Protein AF-A0A523BML7-F1 (afdb_monomer_lite)

Foldseek 3Di:
DWKDAPNDIDDDDAWEEDPPDPADDPVPPQFGCDWDQPDPDPPRTDNGYGPDHCVRMGDDPPDD

Structure (mmCIF, N/CA/C/O backbone):
data_AF-A0A523BML7-F1
#
_entry.id   AF-A0A523BML7-F1
#
loop_
_atom_site.group_PDB
_atom_site.id
_atom_site.type_symbol
_atom_site.label_atom_id
_atom_site.label_alt_id
_atom_site.label_comp_id
_atom_site.label_asym_id
_atom_site.label_entity_id
_atom_site.label_seq_id
_atom_site.pdbx_PDB_ins_code
_atom_site.Cartn_x
_atom_site.Cartn_y
_atom_site.Cartn_z
_atom_site.occupancy
_atom_site.B_iso_or_equiv
_atom_site.auth_seq_id
_atom_site.auth_comp_id
_atom_site.auth_asym_id
_atom_site.auth_atom_id
_atom_site.pdbx_PDB_model_num
ATOM 1 N N . MET A 1 1 ? 2.546 5.340 11.312 1.00 81.69 1 MET A N 1
ATOM 2 C CA . MET A 1 1 ? 1.214 5.756 10.829 1.00 81.69 1 MET A CA 1
ATOM 3 C C . MET A 1 1 ? 0.253 4.619 11.130 1.00 81.69 1 MET A C 1
ATOM 5 O O . MET A 1 1 ? 0.683 3.471 11.050 1.00 81.69 1 MET A O 1
ATOM 9 N N . VAL A 1 2 ? -0.994 4.903 11.491 1.00 90.31 2 VAL A N 1
ATOM 10 C CA . VAL A 1 2 ? -2.039 3.874 11.572 1.00 90.31 2 VAL A CA 1
ATOM 11 C C . VAL A 1 2 ? -2.910 4.014 10.328 1.00 90.31 2 VAL A C 1
ATOM 13 O O . VAL A 1 2 ? -3.158 5.128 9.864 1.00 90.31 2 VAL A O 1
ATOM 16 N N . TYR A 1 3 ? -3.344 2.907 9.747 1.00 91.25 3 TYR A N 1
ATOM 17 C CA . TYR A 1 3 ? -4.287 2.927 8.637 1.00 91.25 3 TYR A CA 1
ATOM 18 C C . TYR A 1 3 ? -5.290 1.787 8.766 1.00 91.25 3 TYR A C 1
ATOM 20 O O . TYR A 1 3 ? -5.014 0.772 9.401 1.00 91.25 3 TYR A O 1
ATOM 28 N N . SER A 1 4 ? -6.470 1.973 8.186 1.00 91.12 4 SER A N 1
ATOM 29 C CA . SER A 1 4 ? -7.483 0.930 8.076 1.00 91.12 4 SER A CA 1
ATOM 30 C C . SER A 1 4 ? -7.557 0.426 6.641 1.00 91.12 4 SER A C 1
ATOM 32 O O . SER A 1 4 ? -7.658 1.239 5.720 1.00 91.12 4 SER A O 1
ATOM 34 N N . TYR A 1 5 ? -7.513 -0.893 6.466 1.00 91.94 5 TYR A N 1
ATOM 35 C CA . TYR A 1 5 ? -7.660 -1.594 5.193 1.00 91.94 5 TYR A CA 1
ATOM 36 C C . TYR A 1 5 ? -8.636 -2.763 5.372 1.00 91.94 5 TYR A C 1
ATOM 38 O O . TYR A 1 5 ? -8.517 -3.543 6.316 1.00 91.94 5 TYR A O 1
ATOM 46 N N . GLU A 1 6 ? -9.658 -2.844 4.513 1.00 90.19 6 GLU A N 1
ATOM 47 C CA . GLU A 1 6 ? -10.743 -3.846 4.586 1.00 90.19 6 GLU A CA 1
ATOM 48 C C . GLU A 1 6 ? -11.385 -4.000 5.986 1.00 90.19 6 GLU A C 1
ATOM 50 O O . GLU A 1 6 ? -11.788 -5.086 6.403 1.00 90.19 6 GLU A O 1
ATOM 55 N N . GLY A 1 7 ? -11.492 -2.896 6.73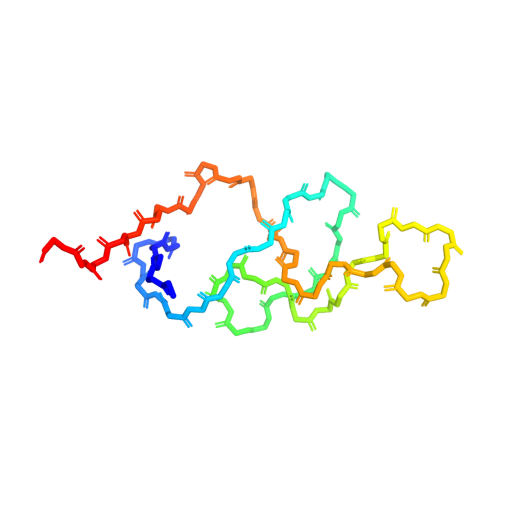3 1.00 87.38 7 GLY A N 1
ATOM 56 C CA . GLY A 1 7 ? -12.085 -2.877 8.075 1.00 87.38 7 GLY A CA 1
ATOM 57 C C . GLY A 1 7 ? -11.162 -3.372 9.194 1.00 87.38 7 GLY A C 1
ATOM 58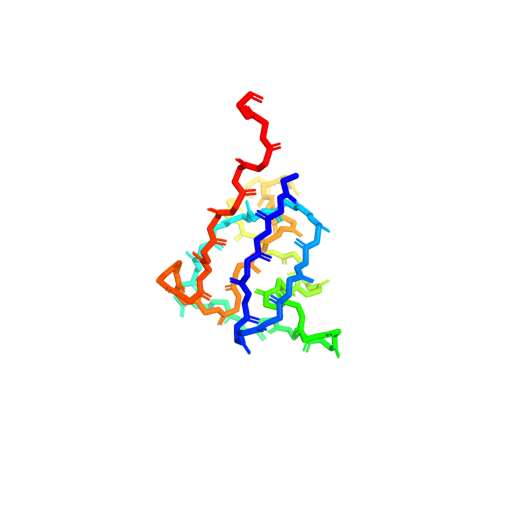 O O . GLY A 1 7 ? -11.612 -3.518 10.331 1.00 87.38 7 GLY A O 1
ATOM 59 N N . ARG A 1 8 ? -9.881 -3.617 8.901 1.00 90.44 8 ARG A N 1
ATOM 60 C CA . ARG A 1 8 ? -8.838 -3.954 9.878 1.00 90.44 8 ARG A CA 1
ATOM 61 C C . ARG A 1 8 ? -7.856 -2.807 10.025 1.00 90.44 8 ARG A C 1
ATOM 63 O O . ARG A 1 8 ? -7.570 -2.111 9.060 1.00 90.44 8 ARG A O 1
ATOM 70 N N . ILE A 1 9 ? -7.336 -2.635 11.235 1.00 91.06 9 ILE A N 1
ATOM 71 C CA . ILE A 1 9 ? -6.381 -1.578 11.559 1.00 91.06 9 ILE A CA 1
ATOM 72 C C . ILE A 1 9 ? -4.969 -2.156 11.528 1.00 91.06 9 ILE A C 1
ATOM 74 O O . ILE A 1 9 ? -4.691 -3.157 12.189 1.00 91.06 9 ILE A O 1
ATOM 78 N N . TYR A 1 10 ? -4.086 -1.483 10.801 1.00 91.31 10 TYR A N 1
ATOM 79 C CA . TYR A 1 10 ? -2.685 -1.831 10.641 1.00 91.31 10 TYR A CA 1
ATOM 80 C C . TYR A 1 10 ? -1.792 -0.645 11.008 1.00 91.31 10 TYR A C 1
ATOM 82 O O . TYR A 1 10 ? -2.171 0.525 10.907 1.00 91.31 10 TYR A O 1
ATOM 90 N N . THR A 1 11 ? -0.576 -0.953 11.446 1.00 90.06 11 THR A N 1
ATOM 91 C CA . THR A 1 11 ? 0.460 0.032 11.762 1.00 90.06 11 THR A CA 1
ATOM 92 C C . THR A 1 11 ? 1.597 -0.120 10.769 1.00 90.06 11 THR A C 1
ATOM 94 O O . THR A 1 11 ? 2.210 -1.182 10.707 1.00 90.06 11 THR A O 1
ATOM 97 N N . GLY A 1 12 ? 1.911 0.933 10.020 1.00 85.81 12 GLY A N 1
ATOM 98 C CA . GLY A 1 12 ? 2.966 0.858 9.014 1.00 85.81 12 GLY A CA 1
ATOM 99 C C . GLY A 1 12 ? 3.148 2.142 8.219 1.00 85.81 12 GLY A C 1
ATOM 100 O O . GLY A 1 12 ? 2.779 3.234 8.670 1.00 85.81 12 GLY A O 1
ATOM 101 N N . HIS A 1 13 ? 3.735 1.989 7.036 1.00 85.12 13 HIS A N 1
ATOM 102 C CA . HIS A 1 13 ? 3.924 3.040 6.043 1.00 85.12 13 HIS A CA 1
ATOM 103 C C . HIS A 1 13 ? 3.121 2.677 4.793 1.00 85.12 13 HIS A C 1
ATOM 105 O O . HIS A 1 13 ? 3.276 1.579 4.277 1.00 85.12 13 HIS A O 1
ATOM 111 N N . LEU A 1 14 ? 2.277 3.590 4.310 1.00 88.44 14 LEU A N 1
ATOM 112 C CA . LEU A 1 14 ? 1.636 3.440 3.004 1.00 88.44 14 LEU A CA 1
ATOM 113 C C . LEU A 1 14 ? 2.554 4.032 1.933 1.00 88.44 14 LEU A C 1
ATOM 115 O O . LEU A 1 14 ? 3.043 5.152 2.105 1.00 88.44 14 LEU A O 1
ATOM 119 N N . GLY A 1 15 ? 2.790 3.285 0.856 1.00 89.56 15 GLY A N 1
ATOM 120 C CA . GLY A 1 15 ? 3.468 3.772 -0.344 1.00 89.56 15 GLY A CA 1
ATOM 121 C C . GLY A 1 15 ? 2.471 4.205 -1.415 1.00 89.56 15 GLY A C 1
ATOM 122 O O . GLY A 1 15 ? 1.414 4.763 -1.109 1.00 89.56 15 GLY A O 1
ATOM 123 N N . ASN A 1 16 ? 2.812 3.969 -2.681 1.00 92.25 16 ASN A N 1
ATOM 124 C CA . ASN A 1 16 ? 2.000 4.395 -3.816 1.00 92.25 16 ASN A CA 1
ATOM 125 C C . ASN A 1 16 ? 1.218 3.234 -4.429 1.00 92.25 16 ASN A C 1
ATOM 127 O O . ASN A 1 16 ? 1.633 2.075 -4.400 1.00 92.25 16 ASN A O 1
ATOM 131 N N . TYR A 1 17 ? 0.080 3.571 -5.032 1.00 93.75 17 TYR A N 1
ATOM 132 C CA . TYR A 1 17 ? -0.644 2.646 -5.891 1.00 93.75 17 TYR A CA 1
ATOM 133 C C . TYR A 1 17 ? -0.069 2.674 -7.307 1.00 93.75 17 TYR A C 1
ATOM 135 O O . TYR A 1 17 ? 0.098 3.740 -7.903 1.00 93.75 17 TYR A O 1
ATOM 143 N N . TRP A 1 18 ? 0.161 1.487 -7.856 1.00 92.88 18 TRP A N 1
ATOM 144 C CA . TRP A 1 18 ? 0.693 1.278 -9.196 1.00 92.88 18 TRP A CA 1
ATOM 145 C C . TRP A 1 18 ? -0.281 0.395 -9.971 1.00 92.88 18 TRP A C 1
ATOM 147 O O . TRP A 1 18 ? -0.555 -0.737 -9.576 1.00 92.88 18 TRP A O 1
ATOM 157 N N . SER A 1 19 ? -0.812 0.900 -11.085 1.00 91.69 19 SER A N 1
ATOM 158 C CA . SER A 1 19 ? -1.851 0.203 -11.859 1.00 91.69 19 SER A CA 1
ATOM 159 C C . SER A 1 19 ? -1.402 -1.140 -12.440 1.00 91.69 19 SER A C 1
ATOM 161 O O . SER A 1 19 ? -2.231 -2.000 -12.723 1.00 91.69 19 SER A O 1
ATOM 163 N N . ASP A 1 20 ? -0.099 -1.312 -12.654 1.00 93.06 20 ASP A N 1
ATOM 164 C CA . ASP A 1 20 ? 0.513 -2.521 -13.198 1.00 93.06 20 ASP A CA 1
ATOM 165 C C . ASP A 1 20 ? 1.193 -3.391 -12.129 1.00 93.06 20 ASP A C 1
ATOM 167 O O . ASP A 1 20 ? 1.753 -4.441 -12.459 1.00 93.06 20 ASP A O 1
ATOM 171 N N . TYR A 1 21 ? 1.097 -3.008 -10.852 1.00 92.75 21 TYR A N 1
ATOM 172 C CA . TYR A 1 21 ? 1.608 -3.819 -9.757 1.00 92.75 21 TYR A CA 1
ATOM 173 C C . TYR A 1 21 ? 0.818 -5.117 -9.619 1.00 92.75 21 TYR A C 1
ATOM 175 O O . TYR A 1 21 ? -0.405 -5.134 -9.494 1.00 92.75 21 TYR A O 1
ATOM 183 N N . LYS A 1 22 ? 1.556 -6.227 -9.656 1.00 89.94 22 LYS A N 1
ATOM 184 C CA . LYS A 1 22 ? 1.038 -7.600 -9.561 1.00 89.94 22 LYS A CA 1
ATOM 185 C C . LYS A 1 22 ? 1.714 -8.385 -8.438 1.00 89.94 22 LYS A C 1
ATOM 187 O O . LYS A 1 22 ? 1.751 -9.613 -8.492 1.00 89.94 22 LYS A O 1
ATOM 192 N N . GLY A 1 23 ? 2.329 -7.686 -7.484 1.00 89.94 23 GLY A N 1
ATOM 193 C CA . GLY A 1 23 ? 2.947 -8.342 -6.341 1.00 89.94 23 GLY A CA 1
ATOM 194 C C . GLY A 1 23 ? 1.903 -8.958 -5.416 1.00 89.94 23 GLY A C 1
ATOM 195 O O . GLY A 1 23 ? 0.708 -8.670 -5.508 1.00 89.94 23 GLY A O 1
ATOM 196 N N . VAL A 1 24 ? 2.374 -9.866 -4.570 1.00 92.44 24 VAL A N 1
ATOM 197 C CA . VAL A 1 24 ? 1.536 -10.617 -3.635 1.00 92.44 24 VAL A CA 1
ATOM 198 C C . VAL A 1 24 ? 1.452 -9.854 -2.316 1.00 92.44 24 VAL A C 1
ATOM 200 O O . VAL A 1 24 ? 2.412 -9.202 -1.921 1.00 92.44 24 VAL A O 1
ATOM 203 N N . ASP A 1 25 ? 0.299 -9.951 -1.666 1.00 93.19 25 ASP A N 1
ATOM 204 C CA . ASP A 1 25 ? 0.068 -9.549 -0.279 1.00 93.19 25 ASP A CA 1
ATOM 205 C C . ASP A 1 25 ? -0.362 -10.812 0.491 1.00 93.19 25 ASP A C 1
ATOM 207 O O . ASP A 1 25 ? -1.530 -11.218 0.485 1.00 93.19 25 ASP A O 1
ATOM 211 N N . GLU A 1 26 ? 0.624 -11.533 1.029 1.00 94.56 26 GLU A N 1
ATOM 212 C CA . GLU A 1 26 ? 0.454 -12.781 1.778 1.00 94.56 26 GLU A CA 1
ATOM 213 C C . GLU A 1 26 ? -0.119 -12.510 3.169 1.00 94.56 26 GLU A C 1
ATOM 215 O O . GLU A 1 26 ? -0.918 -13.298 3.691 1.00 94.56 26 GLU A O 1
ATOM 220 N N . ASN A 1 27 ? 0.282 -11.387 3.763 1.00 92.69 27 ASN A N 1
ATOM 221 C CA . ASN A 1 27 ? -0.087 -11.001 5.117 1.00 92.69 27 ASN A CA 1
ATOM 222 C C . ASN A 1 27 ? -1.488 -10.331 5.185 1.00 92.69 27 ASN A C 1
ATOM 224 O O . ASN A 1 27 ? -2.120 -10.330 6.248 1.00 92.69 27 ASN A O 1
ATOM 228 N N . LYS A 1 28 ? -2.023 -9.888 4.036 1.00 92.56 28 LYS A N 1
ATOM 229 C CA . LYS A 1 28 ? -3.340 -9.259 3.839 1.00 92.56 28 LYS A CA 1
ATOM 230 C C . LYS A 1 28 ? -3.507 -7.938 4.585 1.00 92.56 28 LYS A C 1
ATOM 232 O O . LYS A 1 28 ? -4.605 -7.635 5.075 1.00 92.56 28 LYS A O 1
ATOM 237 N N . ASP A 1 29 ? -2.432 -7.170 4.712 1.00 93.00 29 ASP A N 1
ATOM 238 C CA . ASP A 1 29 ? -2.443 -5.819 5.271 1.00 93.00 29 ASP A CA 1
ATOM 239 C C . ASP A 1 29 ? -2.726 -4.742 4.214 1.00 93.00 29 ASP A C 1
ATOM 241 O O . ASP A 1 29 ? -2.986 -3.588 4.554 1.00 93.00 29 ASP A O 1
ATOM 245 N N . GLY A 1 30 ? -2.792 -5.127 2.938 1.00 92.69 30 GLY A N 1
ATOM 246 C CA . GLY A 1 30 ? -3.012 -4.222 1.822 1.00 92.69 30 GLY A CA 1
ATOM 247 C C . GLY A 1 30 ? -1.722 -3.596 1.289 1.00 92.69 30 GLY A C 1
ATOM 248 O O . GLY A 1 30 ? -1.779 -2.804 0.346 1.00 92.69 30 GLY A O 1
ATOM 249 N N . ILE A 1 31 ? -0.562 -3.929 1.837 1.00 94.06 31 ILE A N 1
ATOM 250 C CA . ILE A 1 31 ? 0.743 -3.565 1.302 1.00 94.06 31 ILE A CA 1
ATOM 251 C C . ILE A 1 31 ? 1.319 -4.806 0.628 1.00 94.06 31 ILE A C 1
ATOM 253 O O . ILE A 1 31 ? 1.302 -5.907 1.162 1.00 94.06 31 ILE A O 1
ATOM 257 N N . GLY A 1 32 ? 1.821 -4.642 -0.586 1.00 94.56 32 GLY A N 1
ATOM 258 C CA . GLY A 1 32 ? 2.440 -5.747 -1.289 1.00 94.56 32 GLY A CA 1
ATOM 259 C C . GLY A 1 32 ? 3.801 -6.113 -0.693 1.00 94.56 32 GLY A C 1
ATOM 260 O O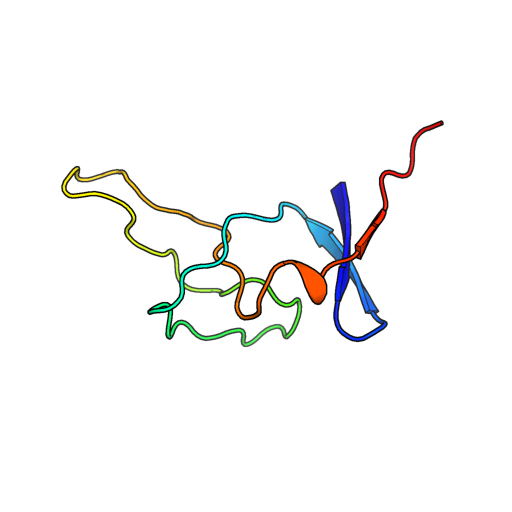 . GLY A 1 32 ? 4.659 -5.247 -0.522 1.00 94.56 32 GLY A O 1
ATOM 261 N N . ASP A 1 33 ? 4.028 -7.405 -0.449 1.00 94.38 33 ASP A N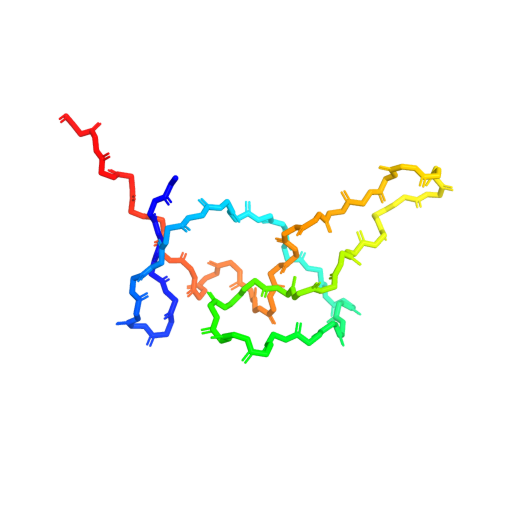 1
ATOM 262 C CA . ASP A 1 33 ? 5.262 -7.951 0.140 1.00 94.38 33 ASP A CA 1
ATOM 263 C C . ASP A 1 33 ? 6.469 -7.867 -0.819 1.00 94.38 33 ASP A C 1
ATOM 265 O O . ASP A 1 33 ? 7.622 -8.063 -0.428 1.00 94.38 33 ASP A O 1
ATOM 269 N N . VAL A 1 34 ? 6.217 -7.579 -2.102 1.00 93.75 34 VAL A N 1
ATOM 270 C CA . VAL A 1 34 ? 7.243 -7.417 -3.140 1.00 93.75 34 VAL A CA 1
ATOM 271 C C . VAL A 1 34 ? 7.381 -5.944 -3.494 1.00 93.75 34 VAL A C 1
ATOM 273 O O . VAL A 1 34 ? 6.410 -5.320 -3.915 1.00 93.75 34 VAL A O 1
ATOM 276 N N . SER A 1 35 ? 8.592 -5.398 -3.414 1.00 92.94 35 SER A N 1
ATOM 277 C CA . SER A 1 35 ? 8.851 -4.018 -3.823 1.00 92.94 35 SER A CA 1
ATOM 278 C C . SER A 1 35 ? 8.577 -3.794 -5.316 1.00 92.94 35 SER A C 1
ATOM 280 O O . SER A 1 35 ? 8.832 -4.651 -6.167 1.00 92.94 35 SER A O 1
ATOM 282 N N . TYR A 1 36 ? 8.049 -2.620 -5.655 1.00 93.12 36 TYR A N 1
ATOM 283 C CA . TYR A 1 36 ? 7.762 -2.228 -7.030 1.00 93.12 36 TYR A CA 1
ATOM 284 C C . TYR A 1 36 ? 8.864 -1.326 -7.582 1.00 93.12 36 TYR A C 1
ATOM 286 O O . TYR A 1 36 ? 9.263 -0.353 -6.948 1.00 93.12 36 TYR A O 1
ATOM 294 N N . ARG A 1 37 ? 9.366 -1.626 -8.783 1.00 92.00 37 ARG A N 1
ATOM 295 C CA . ARG A 1 37 ? 10.407 -0.818 -9.426 1.00 92.00 37 ARG A CA 1
ATOM 296 C C . ARG A 1 37 ? 9.782 0.398 -10.109 1.00 92.00 37 ARG A C 1
ATOM 298 O O . ARG A 1 37 ? 9.134 0.263 -11.138 1.00 92.00 37 ARG A O 1
ATOM 305 N N . VAL A 1 38 ? 10.034 1.584 -9.563 1.00 90.44 38 VAL A N 1
ATOM 306 C CA . VAL A 1 38 ? 9.457 2.855 -10.039 1.00 90.44 38 VAL A CA 1
ATOM 307 C C . VAL A 1 38 ? 10.276 3.470 -11.173 1.00 90.44 38 VAL A C 1
ATOM 309 O O . VAL A 1 38 ? 9.744 4.188 -12.017 1.00 90.44 38 VAL A O 1
ATOM 312 N N 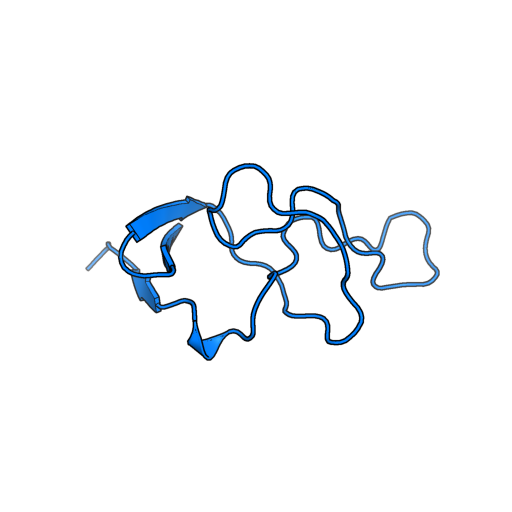. GLY A 1 39 ? 11.585 3.206 -11.200 1.00 87.38 39 GLY A N 1
ATOM 313 C CA . GLY A 1 39 ? 12.517 3.888 -12.092 1.00 87.38 39 GLY A CA 1
ATOM 314 C C . GLY A 1 39 ? 13.524 2.972 -12.776 1.00 87.38 39 GLY A C 1
ATOM 315 O O . GLY A 1 39 ? 13.673 1.790 -12.464 1.00 87.38 39 GLY A O 1
ATOM 316 N N . SER A 1 40 ? 14.254 3.555 -13.728 1.00 84.94 40 SER A N 1
ATOM 317 C CA . SER A 1 40 ? 15.352 2.868 -14.420 1.00 84.94 40 SER A CA 1
ATOM 318 C C . SER A 1 40 ? 16.620 2.776 -13.569 1.00 84.94 40 SER A C 1
ATOM 320 O O . SER A 1 40 ? 17.472 1.930 -13.843 1.00 84.94 40 SER A O 1
ATOM 322 N N . GLU A 1 41 ? 16.742 3.599 -12.527 1.00 91.19 41 GLU A N 1
ATOM 323 C CA . GLU A 1 41 ? 17.886 3.562 -11.620 1.00 91.19 41 GLU A CA 1
ATOM 324 C C . GLU A 1 41 ? 17.853 2.309 -10.741 1.00 91.19 41 GLU A C 1
ATOM 326 O O . GLU A 1 41 ? 16.809 1.682 -10.534 1.00 91.19 41 GLU A O 1
ATOM 331 N N . LYS A 1 42 ? 19.034 1.915 -10.258 1.00 82.00 42 LYS A N 1
ATOM 332 C CA . LYS A 1 42 ? 19.226 0.658 -9.533 1.00 82.00 42 LYS A CA 1
ATOM 333 C C . LYS A 1 42 ? 18.466 0.616 -8.209 1.00 82.00 42 LYS A C 1
ATOM 335 O O . LYS A 1 42 ? 18.103 -0.478 -7.810 1.00 82.00 42 LYS A O 1
ATOM 340 N N . ASP A 1 43 ? 18.206 1.764 -7.586 1.00 86.81 43 ASP A N 1
ATOM 341 C CA . ASP A 1 43 ? 17.651 1.880 -6.231 1.00 86.81 43 ASP A CA 1
ATOM 342 C C . ASP A 1 43 ? 16.264 2.555 -6.204 1.00 86.81 43 ASP A C 1
ATOM 344 O O . ASP A 1 43 ? 15.741 2.890 -5.142 1.00 86.81 43 ASP A O 1
ATOM 348 N N . SER A 1 44 ? 15.633 2.746 -7.368 1.00 90.44 44 SER A N 1
ATOM 349 C CA . SER A 1 44 ? 14.292 3.335 -7.470 1.00 90.44 44 SER A CA 1
ATOM 350 C C . SER A 1 44 ? 13.201 2.289 -7.248 1.00 90.44 44 SER A C 1
ATOM 352 O O . SER A 1 44 ? 12.571 1.824 -8.205 1.00 90.44 44 SER A O 1
ATOM 354 N N . TYR A 1 45 ? 12.964 1.942 -5.983 1.00 91.75 45 TYR A N 1
ATOM 355 C CA . TYR A 1 45 ? 11.883 1.044 -5.582 1.00 91.75 45 TYR A CA 1
ATOM 356 C C . TYR A 1 45 ? 10.906 1.708 -4.620 1.00 91.75 45 TYR A C 1
ATOM 358 O O . TYR A 1 45 ? 11.296 2.403 -3.683 1.00 91.75 45 TYR A O 1
ATOM 366 N N . ASP A 1 46 ? 9.631 1.421 -4.833 1.00 91.56 46 ASP A N 1
ATOM 367 C CA . ASP A 1 46 ? 8.604 1.549 -3.820 1.00 91.56 46 ASP A CA 1
ATOM 368 C C . ASP A 1 46 ? 8.599 0.257 -2.999 1.00 91.56 46 ASP A C 1
ATOM 370 O O . ASP A 1 46 ? 8.299 -0.817 -3.518 1.00 91.56 46 ASP A O 1
ATOM 374 N N . ASN A 1 47 ? 8.991 0.348 -1.730 1.00 92.44 47 ASN A N 1
ATOM 375 C CA . ASN A 1 47 ? 9.028 -0.800 -0.821 1.00 92.44 47 ASN A CA 1
ATOM 376 C C . ASN A 1 47 ? 7.678 -1.065 -0.147 1.00 92.44 47 ASN A C 1
ATOM 378 O O . ASN A 1 47 ? 7.549 -2.071 0.539 1.00 92.44 47 ASN A O 1
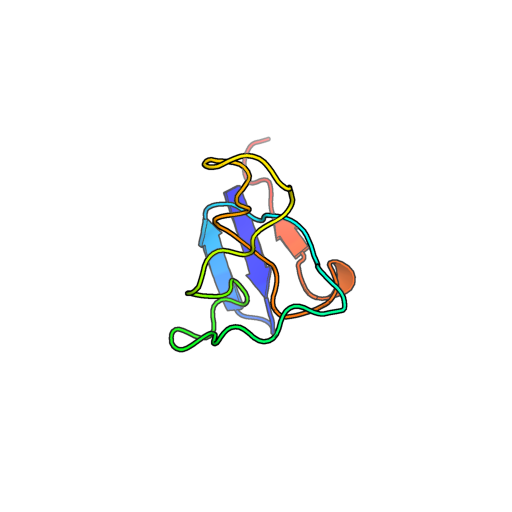ATOM 382 N N . TYR A 1 48 ? 6.697 -0.177 -0.333 1.00 93.62 48 TYR A N 1
ATOM 383 C CA . TYR A 1 48 ? 5.364 -0.303 0.251 1.00 93.62 48 TYR A CA 1
ATOM 384 C C . TYR A 1 48 ? 4.266 -0.116 -0.813 1.00 93.62 48 TYR A C 1
ATOM 386 O O . TYR A 1 48 ? 3.361 0.704 -0.623 1.00 93.62 48 TYR A O 1
ATOM 394 N N . PRO A 1 49 ? 4.331 -0.830 -1.954 1.00 94.81 49 PRO A N 1
ATOM 395 C CA . PRO A 1 49 ? 3.353 -0.669 -3.020 1.00 94.81 49 PRO A CA 1
ATOM 396 C C . PRO A 1 49 ? 1.964 -1.103 -2.544 1.00 94.81 49 PRO A C 1
ATOM 398 O O . PRO A 1 49 ? 1.802 -2.148 -1.917 1.00 94.81 49 PRO A O 1
ATOM 401 N N . LEU A 1 50 ? 0.944 -0.307 -2.855 1.00 94.56 50 LEU A N 1
ATOM 402 C CA . LEU A 1 50 ? -0.433 -0.609 -2.466 1.00 94.56 50 LEU A CA 1
ATOM 403 C C . LEU A 1 50 ? -1.047 -1.634 -3.421 1.00 94.56 50 LEU A C 1
ATOM 405 O O . LEU A 1 50 ? -1.016 -1.449 -4.640 1.00 94.56 50 LEU A O 1
ATOM 409 N N . VAL A 1 51 ? -1.666 -2.686 -2.876 1.00 93.75 51 VAL A N 1
ATOM 410 C CA . VAL A 1 51 ? -2.331 -3.724 -3.690 1.00 93.75 51 VAL A CA 1
ATOM 411 C C . VAL A 1 51 ? -3.689 -3.290 -4.240 1.00 93.75 51 VAL A C 1
ATOM 413 O O . VAL A 1 51 ? -4.193 -3.874 -5.200 1.00 93.75 51 VAL A O 1
ATOM 416 N N . LYS A 1 52 ? -4.294 -2.252 -3.652 1.00 92.12 52 LYS A N 1
ATOM 417 C CA . LYS A 1 52 ? -5.519 -1.603 -4.138 1.00 92.12 52 LYS A CA 1
ATOM 418 C C . LYS A 1 52 ? -5.322 -0.096 -4.268 1.00 92.12 52 LYS A C 1
ATOM 420 O O . LYS A 1 52 ? -4.350 0.470 -3.773 1.00 92.12 52 LYS A O 1
ATOM 425 N N . THR A 1 53 ? -6.273 0.565 -4.921 1.00 92.25 53 THR A N 1
ATOM 426 C CA . THR A 1 53 ? -6.317 2.027 -4.994 1.00 92.25 53 THR A CA 1
ATOM 427 C C . THR A 1 53 ? -6.392 2.642 -3.596 1.00 92.25 53 THR A C 1
ATOM 429 O O . THR A 1 53 ? -6.967 2.058 -2.672 1.00 92.25 53 THR A O 1
ATOM 432 N N . THR A 1 54 ? -5.831 3.845 -3.454 1.00 89.75 54 THR A N 1
ATOM 433 C CA . THR A 1 54 ? -5.698 4.576 -2.181 1.00 89.75 54 THR A CA 1
ATOM 434 C C . THR A 1 54 ? -7.023 4.785 -1.442 1.00 89.75 54 THR A C 1
ATOM 436 O O . THR A 1 54 ? -7.019 4.906 -0.224 1.00 89.75 54 THR A O 1
ATOM 439 N N . GLU A 1 55 ? -8.162 4.754 -2.138 1.00 90.31 55 GLU A N 1
ATOM 440 C CA . GLU A 1 55 ? -9.509 4.824 -1.547 1.00 90.31 55 GLU A CA 1
ATOM 441 C C . GLU A 1 55 ? -9.832 3.669 -0.580 1.00 90.31 55 GLU A C 1
ATOM 443 O O . GLU A 1 55 ? -10.702 3.807 0.275 1.00 90.31 55 GLU A O 1
ATOM 448 N N . ASN A 1 56 ? -9.124 2.539 -0.691 1.00 91.75 56 ASN A N 1
ATOM 449 C CA . ASN A 1 56 ? -9.289 1.389 0.201 1.00 91.75 56 ASN A CA 1
ATOM 450 C C . ASN A 1 56 ? -8.526 1.551 1.526 1.00 91.75 56 ASN A C 1
ATOM 452 O O . ASN A 1 56 ? -8.627 0.680 2.390 1.00 91.75 56 ASN A O 1
ATOM 456 N N . TYR A 1 57 ? -7.765 2.640 1.683 1.00 91.62 57 TYR A N 1
ATOM 457 C CA . TYR A 1 57 ? -6.906 2.890 2.833 1.00 91.62 57 TYR A CA 1
ATOM 458 C C . TYR A 1 57 ? -7.351 4.166 3.531 1.00 91.62 57 TYR A C 1
ATOM 460 O O . TYR A 1 57 ? -7.275 5.266 2.985 1.00 91.62 57 TYR A O 1
ATOM 468 N N . ILE A 1 58 ? -7.786 4.029 4.777 1.00 90.81 58 ILE A N 1
ATOM 469 C CA . ILE A 1 58 ? -8.168 5.170 5.604 1.00 90.81 58 ILE A CA 1
ATOM 470 C C . ILE A 1 58 ? -7.004 5.460 6.538 1.00 90.81 58 ILE A C 1
ATOM 472 O O . ILE A 1 58 ? -6.748 4.704 7.475 1.00 90.81 58 ILE A O 1
ATOM 476 N N . LEU A 1 59 ? -6.285 6.549 6.274 1.00 87.44 59 LEU A N 1
ATOM 477 C CA . LEU A 1 59 ? -5.230 7.027 7.158 1.00 87.44 59 LEU A CA 1
ATOM 478 C C . LEU A 1 59 ? -5.836 7.466 8.489 1.00 87.44 59 LEU A C 1
ATOM 480 O O . LEU A 1 59 ? -6.621 8.410 8.546 1.00 87.44 59 LEU A O 1
ATOM 484 N N . SER A 1 60 ? -5.423 6.799 9.560 1.00 81.50 60 SER A N 1
ATOM 485 C CA . SER A 1 60 ? -5.717 7.209 10.924 1.00 81.50 60 SER A CA 1
ATOM 486 C C . SER A 1 60 ? -4.451 7.834 11.496 1.00 81.50 60 SER A C 1
ATOM 488 O O . SER A 1 60 ? -3.534 7.160 11.969 1.00 81.50 60 SER A O 1
ATOM 490 N N . ALA A 1 61 ? -4.350 9.154 11.384 1.00 64.44 61 ALA A N 1
ATOM 491 C CA . ALA A 1 61 ? -3.339 9.898 12.113 1.00 64.44 61 ALA A CA 1
ATOM 492 C C . ALA A 1 61 ? -3.801 10.001 13.572 1.00 64.44 61 ALA A C 1
ATOM 494 O O . ALA A 1 61 ? -4.476 10.956 13.941 1.00 64.44 61 ALA A O 1
ATOM 495 N N . GLU A 1 62 ? -3.500 9.003 14.403 1.00 57.97 62 GLU A N 1
ATOM 496 C CA . GLU A 1 62 ? -3.661 9.195 15.844 1.00 57.97 62 GLU A CA 1
ATOM 497 C C . GLU A 1 62 ? -2.495 10.037 16.369 1.00 57.97 62 GLU A C 1
ATOM 499 O O . GLU A 1 62 ? -1.342 9.602 16.390 1.00 57.97 62 GLU A O 1
ATOM 504 N N . GLY A 1 63 ? -2.830 11.275 16.731 1.00 53.47 63 GLY A N 1
ATOM 505 C CA . GLY A 1 63 ? -1.951 12.260 17.348 1.00 53.47 63 GLY A CA 1
ATOM 506 C C . GLY A 1 63 ? -2.509 13.679 17.214 1.00 53.47 63 GLY A C 1
ATOM 507 O O . GLY A 1 63 ? -1.884 14.502 16.549 1.00 53.47 63 GLY A O 1
ATOM 508 N N . PHE A 1 64 ? -3.688 13.941 17.794 1.00 44.53 64 PHE A N 1
ATOM 509 C CA . PHE A 1 64 ? -4.044 15.292 18.253 1.00 44.53 64 PHE A CA 1
ATOM 510 C C . PHE A 1 64 ? -3.416 15.529 19.627 1.00 44.53 64 PHE A C 1
ATOM 512 O O . PHE A 1 64 ? -3.418 14.567 20.431 1.00 44.53 64 PHE A O 1
#

Radius of gyration: 12.22 Å; chains: 1; bounding box: 31×28×33 Å

pLDDT: mean 88.62, std 9.34, range [44.53, 94.81]

Secondary structure (DSSP, 8-state):
-EEEETTEEEES----B-TT-----SS-SSB-SS-EE-SSSTT-EESS-BSS-GGGEEEE----

Sequence (64 aa):
MVYSYEGRIYTGHLGNYWSDYKGVDENKDGIGDVSYRVGSEKDSYDNYPLVKTTENYILSAEGF